Protein AF-A0A1A7RES3-F1 (afdb_monomer_lite)

Sequence (101 aa):
MSNQSNSMQDILVKVYSVKDMHDLASLAECDMQWMNTAIEHVKKELKKLLDECVVPGHQLSELMTHLDMYEYIALSRLGHYSDKAMEYGAETDANKKAESL

Foldseek 3Di:
DDDPPPPPVPPPPPDDDLVNQLVVLVVQLVVLVVQLVVLVVVLVVLVVCVVVDPPPVVVSVVVNVVSVVSNVVSVVSNVVSVVSNVVSVVVVVVVVVVVVD

pLDDT: mean 86.42, std 16.29, range [39.22, 98.38]

Structure (mmCIF, N/CA/C/O backbone):
data_AF-A0A1A7RES3-F1
#
_entry.id   AF-A0A1A7RES3-F1
#
loop_
_atom_site.group_PDB
_atom_site.id
_atom_site.type_symbol
_atom_site.label_atom_id
_atom_site.label_alt_id
_atom_site.label_comp_id
_atom_site.label_asym_id
_atom_site.label_entity_id
_atom_site.label_seq_id
_atom_site.pdbx_PDB_ins_code
_atom_site.Cartn_x
_atom_site.Cartn_y
_atom_site.Cartn_z
_atom_site.occupancy
_atom_site.B_iso_or_equiv
_atom_site.auth_seq_id
_atom_site.auth_comp_id
_atom_site.auth_asym_id
_atom_site.auth_atom_id
_atom_site.pdbx_PDB_model_num
ATOM 1 N N . MET A 1 1 ? 48.738 -36.452 -16.924 1.00 39.22 1 MET A N 1
ATOM 2 C CA . MET A 1 1 ? 48.787 -35.026 -16.545 1.00 39.22 1 MET A CA 1
ATOM 3 C C . MET A 1 1 ? 47.377 -34.485 -16.632 1.00 39.22 1 MET A C 1
ATOM 5 O O . MET A 1 1 ? 46.798 -34.506 -17.710 1.00 39.22 1 MET A O 1
ATOM 9 N N . SER A 1 2 ? 46.806 -34.126 -15.486 1.00 44.59 2 SER A N 1
ATOM 10 C CA . SER A 1 2 ? 45.466 -33.559 -15.371 1.00 44.59 2 SER A CA 1
ATOM 11 C C . SER A 1 2 ? 45.474 -32.118 -15.865 1.00 44.59 2 SER A C 1
ATOM 13 O O . SER A 1 2 ? 46.116 -31.283 -15.242 1.00 44.59 2 SER A O 1
ATOM 15 N N . ASN A 1 3 ? 44.724 -31.825 -16.922 1.00 43.72 3 ASN A N 1
ATOM 16 C CA . ASN A 1 3 ? 44.238 -30.474 -17.172 1.00 43.72 3 ASN A CA 1
ATOM 17 C C . ASN A 1 3 ? 42.730 -30.506 -16.947 1.00 43.72 3 ASN A C 1
ATOM 19 O O . ASN A 1 3 ? 41.944 -30.649 -17.879 1.00 43.72 3 ASN A O 1
ATOM 23 N N . GLN A 1 4 ? 42.339 -30.421 -15.675 1.00 50.03 4 GLN A N 1
ATOM 24 C CA . GLN A 1 4 ? 41.028 -29.892 -15.333 1.00 50.03 4 GLN A CA 1
ATOM 25 C C . GLN A 1 4 ? 41.042 -28.435 -15.795 1.00 50.03 4 GLN A C 1
ATOM 27 O O . GLN A 1 4 ? 41.567 -27.556 -15.116 1.00 50.03 4 GLN A O 1
ATOM 32 N N . SER A 1 5 ? 40.524 -28.184 -16.995 1.00 50.22 5 SER A N 1
ATOM 33 C CA . SER A 1 5 ? 39.997 -26.870 -17.317 1.00 50.22 5 SER A CA 1
ATOM 34 C C . SER A 1 5 ? 38.907 -26.623 -16.286 1.00 50.22 5 SER A C 1
ATOM 36 O O . SER A 1 5 ? 37.844 -27.240 -16.358 1.00 50.22 5 SER A O 1
ATOM 38 N N . ASN A 1 6 ? 39.208 -25.797 -15.286 1.00 48.94 6 ASN A N 1
ATOM 39 C CA . ASN A 1 6 ? 38.200 -25.202 -14.432 1.00 48.94 6 ASN A CA 1
ATOM 40 C C . ASN A 1 6 ? 37.209 -24.508 -15.364 1.00 48.94 6 ASN A C 1
ATOM 42 O O . ASN A 1 6 ? 37.429 -23.375 -15.788 1.00 48.94 6 ASN A O 1
ATOM 46 N N . SER A 1 7 ? 36.129 -25.206 -15.709 1.00 47.25 7 SER A N 1
ATOM 47 C CA . SER A 1 7 ? 34.880 -24.562 -16.036 1.00 47.25 7 SER A CA 1
ATOM 48 C C . SER A 1 7 ? 34.541 -23.781 -14.777 1.00 47.25 7 SER A C 1
ATOM 50 O O . SER A 1 7 ? 34.003 -24.332 -13.814 1.00 47.25 7 SER A O 1
ATOM 52 N N . MET A 1 8 ? 34.923 -22.505 -14.752 1.00 46.75 8 MET A N 1
ATOM 53 C CA . MET A 1 8 ? 34.118 -21.511 -14.070 1.00 46.75 8 MET A CA 1
ATOM 54 C C . MET A 1 8 ? 32.747 -21.650 -14.717 1.00 46.75 8 MET A C 1
ATOM 56 O O . MET A 1 8 ? 32.473 -21.056 -15.750 1.00 46.75 8 MET A O 1
ATOM 60 N N . GLN A 1 9 ? 31.960 -22.586 -14.185 1.00 52.81 9 GLN A N 1
ATOM 61 C CA . GLN A 1 9 ? 30.526 -22.614 -14.324 1.00 52.81 9 GLN A CA 1
ATOM 62 C C . GLN A 1 9 ? 30.141 -21.187 -13.980 1.00 52.81 9 GLN A C 1
ATOM 64 O O . GLN A 1 9 ? 30.325 -20.787 -12.828 1.00 52.81 9 GLN A O 1
ATOM 69 N N . ASP A 1 10 ? 29.801 -20.413 -15.008 1.00 53.19 10 ASP A N 1
ATOM 70 C CA . ASP A 1 10 ? 29.434 -19.017 -14.890 1.00 53.19 10 ASP A CA 1
ATOM 71 C C . ASP A 1 10 ? 28.586 -18.874 -13.635 1.00 53.19 10 ASP A C 1
ATOM 73 O O . ASP A 1 10 ? 27.469 -19.397 -13.554 1.00 53.19 10 ASP A O 1
ATOM 77 N N . ILE A 1 11 ? 29.123 -18.185 -12.630 1.00 55.75 11 ILE A N 1
ATOM 78 C CA . ILE A 1 11 ? 28.273 -17.552 -11.638 1.00 55.75 11 ILE A CA 1
ATOM 79 C C . ILE A 1 11 ? 27.580 -16.461 -12.449 1.00 55.75 11 ILE A C 1
ATOM 81 O O . ILE A 1 11 ? 28.046 -15.328 -12.514 1.00 55.75 11 ILE A O 1
ATOM 85 N N . LEU A 1 12 ? 26.524 -16.844 -13.171 1.00 61.34 12 LEU A N 1
ATOM 86 C CA . LEU A 1 12 ? 25.597 -15.944 -13.828 1.00 61.34 12 LEU A CA 1
ATOM 87 C C . LEU A 1 12 ? 24.990 -15.121 -12.699 1.00 61.34 12 LEU A C 1
ATOM 89 O O . LEU A 1 12 ? 24.007 -15.519 -12.072 1.00 61.34 12 LEU A O 1
ATOM 93 N N . VAL A 1 13 ? 25.631 -13.997 -12.379 1.0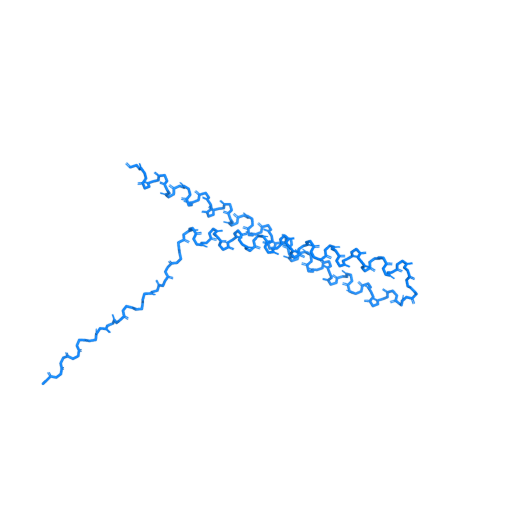0 72.12 13 VAL A N 1
ATOM 94 C CA . VAL A 1 13 ? 25.042 -12.967 -11.535 1.00 72.12 13 VAL A CA 1
ATOM 95 C C . VAL A 1 13 ? 23.795 -12.538 -12.285 1.00 72.12 13 VAL A C 1
ATOM 97 O O . VAL A 1 13 ? 23.880 -11.889 -13.325 1.00 72.12 13 VAL A O 1
ATOM 100 N N . LYS A 1 14 ? 22.631 -12.992 -11.818 1.00 76.56 14 LYS A N 1
ATOM 101 C CA . LYS A 1 14 ? 21.355 -12.628 -12.420 1.00 76.56 14 LYS A CA 1
ATOM 102 C C . LYS A 1 14 ? 21.202 -11.117 -12.270 1.00 76.56 14 LYS A C 1
ATOM 104 O O . LYS A 1 14 ? 21.019 -10.624 -11.159 1.00 76.56 14 LYS A O 1
ATOM 109 N N . VAL A 1 15 ? 21.329 -10.393 -13.378 1.00 86.38 15 VAL A N 1
ATOM 110 C CA . VAL A 1 15 ? 21.107 -8.948 -13.421 1.00 86.38 15 VAL A CA 1
ATOM 111 C C . VAL A 1 15 ? 19.615 -8.723 -13.626 1.00 86.38 15 VAL A C 1
ATOM 113 O O . VAL A 1 15 ? 19.036 -9.251 -14.574 1.00 86.38 15 VAL A O 1
ATOM 116 N N . TYR A 1 16 ? 18.989 -7.983 -12.714 1.00 90.75 16 TYR A N 1
ATOM 117 C CA . TYR A 1 16 ? 17.595 -7.573 -12.859 1.00 90.75 16 TYR A CA 1
ATOM 118 C C . TYR A 1 16 ? 17.498 -6.457 -13.896 1.00 90.75 16 TYR A C 1
ATOM 120 O O . TYR A 1 16 ? 18.273 -5.500 -13.862 1.00 90.75 16 TYR A O 1
ATOM 128 N N . SER A 1 17 ? 16.556 -6.594 -14.821 1.00 93.44 17 SER A N 1
ATOM 129 C CA . SER A 1 17 ? 16.247 -5.555 -15.796 1.00 93.44 17 SER A CA 1
ATOM 130 C C . SER A 1 17 ? 15.467 -4.408 -15.149 1.00 93.44 17 SER A C 1
ATOM 132 O O . SER A 1 17 ? 14.851 -4.562 -14.094 1.00 93.44 17 SER A O 1
ATOM 134 N N . VAL A 1 18 ? 15.435 -3.256 -15.819 1.00 94.00 18 VAL A N 1
ATOM 135 C CA . VAL A 1 18 ? 14.588 -2.114 -15.426 1.00 94.00 18 VAL A CA 1
ATOM 136 C C . VAL A 1 18 ? 13.116 -2.525 -15.344 1.00 94.00 18 VAL A C 1
ATOM 138 O O . VAL A 1 18 ? 12.403 -2.106 -14.437 1.00 94.00 18 VAL A O 1
ATOM 141 N N . LYS A 1 19 ? 12.674 -3.414 -16.241 1.00 94.44 19 LYS A N 1
ATOM 142 C CA . LYS A 1 19 ? 11.322 -3.970 -16.212 1.00 94.44 19 LYS A CA 1
ATOM 143 C C . LYS A 1 19 ? 11.075 -4.804 -14.951 1.00 94.44 19 LYS A C 1
ATOM 145 O O . LYS A 1 19 ? 10.028 -4.658 -14.334 1.00 94.44 19 LYS A O 1
ATOM 150 N N . ASP A 1 20 ? 12.036 -5.631 -14.536 1.00 95.88 20 ASP A N 1
ATOM 151 C CA . ASP A 1 20 ? 11.909 -6.399 -13.288 1.00 95.88 20 ASP A CA 1
ATOM 152 C C . ASP A 1 20 ? 11.786 -5.461 -12.075 1.00 95.88 20 ASP A C 1
ATOM 154 O O . ASP A 1 20 ? 11.009 -5.723 -11.157 1.00 95.88 20 ASP A O 1
ATOM 158 N N . MET A 1 21 ? 12.519 -4.341 -12.085 1.00 96.75 21 MET A N 1
ATOM 159 C CA . MET A 1 21 ? 12.431 -3.320 -11.036 1.00 96.75 21 MET A CA 1
ATOM 160 C C . MET A 1 21 ? 11.096 -2.568 -11.059 1.00 96.75 21 MET A C 1
ATOM 162 O O . MET A 1 21 ? 10.538 -2.300 -9.996 1.00 96.75 21 MET A O 1
ATOM 166 N N . HIS A 1 22 ? 10.558 -2.268 -12.245 1.00 97.56 22 HIS A N 1
ATOM 167 C CA . HIS A 1 22 ? 9.216 -1.707 -12.407 1.00 97.56 22 HIS A CA 1
ATOM 168 C C . HIS A 1 22 ? 8.147 -2.630 -11.818 1.00 97.56 22 HIS A C 1
ATOM 170 O O . HIS A 1 22 ? 7.304 -2.183 -11.039 1.00 97.56 22 HIS A O 1
ATOM 176 N N . ASP A 1 23 ? 8.196 -3.917 -12.166 1.00 97.69 23 ASP A N 1
ATOM 177 C CA . ASP A 1 23 ? 7.222 -4.902 -11.701 1.00 97.69 23 ASP A CA 1
ATOM 178 C C . ASP A 1 23 ? 7.310 -5.064 -10.174 1.00 97.69 23 ASP A C 1
ATOM 180 O O . ASP A 1 23 ? 6.285 -5.075 -9.491 1.00 97.69 23 ASP A O 1
ATOM 184 N N . LEU A 1 24 ? 8.527 -5.089 -9.616 1.00 97.88 24 LEU A N 1
ATOM 185 C CA . LEU A 1 24 ? 8.746 -5.117 -8.168 1.00 97.88 24 LEU A CA 1
ATOM 186 C C . LEU A 1 24 ? 8.187 -3.870 -7.468 1.00 97.88 24 LEU A C 1
ATOM 188 O O . LEU A 1 24 ? 7.506 -3.998 -6.451 1.00 97.88 24 LEU A O 1
ATOM 192 N N . ALA A 1 25 ? 8.469 -2.675 -7.993 1.00 98.06 25 ALA A N 1
ATOM 193 C CA . ALA A 1 25 ? 7.988 -1.425 -7.412 1.00 98.06 25 ALA A CA 1
ATOM 194 C C . ALA A 1 25 ? 6.457 -1.327 -7.475 1.00 98.06 25 ALA A C 1
ATOM 196 O O . ALA A 1 25 ? 5.833 -0.979 -6.479 1.00 98.06 25 ALA A O 1
ATOM 197 N N . SER A 1 26 ? 5.850 -1.722 -8.596 1.00 98.00 26 SER A N 1
ATOM 198 C CA . SER A 1 26 ? 4.390 -1.725 -8.774 1.00 98.00 26 SER A CA 1
ATOM 199 C C . SER A 1 26 ? 3.694 -2.707 -7.825 1.00 98.00 26 SER A C 1
ATOM 201 O O . SER A 1 26 ? 2.639 -2.408 -7.266 1.00 98.00 26 SER A O 1
ATOM 203 N N . LEU A 1 27 ? 4.287 -3.886 -7.605 1.00 98.38 27 LEU A N 1
ATOM 204 C CA . LEU A 1 27 ? 3.780 -4.845 -6.620 1.00 98.38 27 LEU A CA 1
ATOM 205 C C . LEU A 1 27 ? 3.877 -4.285 -5.199 1.00 98.38 27 LEU A C 1
ATOM 207 O O . LEU A 1 27 ? 2.903 -4.344 -4.454 1.00 98.38 27 LEU A O 1
ATOM 211 N N . ALA A 1 28 ? 5.017 -3.693 -4.844 1.00 98.25 28 ALA A N 1
ATOM 212 C CA . ALA A 1 28 ? 5.205 -3.092 -3.530 1.00 98.25 28 ALA A CA 1
ATOM 213 C C . ALA A 1 28 ? 4.257 -1.901 -3.292 1.00 98.25 28 ALA A C 1
ATOM 215 O O . ALA A 1 28 ? 3.746 -1.737 -2.186 1.00 98.25 28 ALA A O 1
ATOM 216 N N . GLU A 1 29 ? 3.975 -1.097 -4.321 1.00 98.38 29 GLU A N 1
ATOM 217 C CA . GLU A 1 29 ? 2.956 -0.046 -4.282 1.00 98.38 29 GLU A CA 1
ATOM 218 C C . GLU A 1 29 ? 1.574 -0.635 -3.962 1.00 98.38 29 GLU A C 1
ATOM 220 O O . GLU A 1 29 ? 0.927 -0.214 -3.000 1.00 98.38 29 GLU A O 1
ATOM 225 N N . CYS A 1 30 ? 1.148 -1.651 -4.720 1.00 98.12 30 CYS A N 1
ATOM 226 C CA . CYS A 1 30 ? -0.123 -2.345 -4.512 1.00 98.12 30 CYS A CA 1
ATOM 227 C C . CYS A 1 30 ? -0.234 -2.903 -3.083 1.00 98.12 30 CYS A C 1
ATOM 229 O O . CYS A 1 30 ? -1.233 -2.674 -2.397 1.00 98.12 30 CYS A O 1
ATOM 231 N N . ASP A 1 31 ? 0.815 -3.563 -2.587 1.00 98.38 31 ASP A N 1
ATOM 232 C CA . ASP A 1 31 ? 0.858 -4.095 -1.223 1.00 98.38 31 ASP A CA 1
ATOM 233 C C . ASP A 1 31 ? 0.674 -2.993 -0.169 1.00 98.38 31 ASP A C 1
ATOM 235 O O . ASP A 1 31 ? -0.022 -3.196 0.829 1.00 98.38 31 ASP A O 1
ATOM 239 N N . MET A 1 32 ? 1.257 -1.806 -0.375 1.00 98.19 32 MET A N 1
ATOM 240 C CA . MET A 1 32 ? 1.084 -0.686 0.555 1.00 98.19 32 MET A CA 1
ATOM 241 C C . MET A 1 32 ? -0.324 -0.080 0.493 1.00 98.19 32 MET A C 1
ATOM 243 O O . MET A 1 32 ? -0.835 0.339 1.532 1.00 98.19 32 MET A O 1
ATOM 247 N N . GLN A 1 33 ? -0.994 -0.093 -0.665 1.00 97.94 33 GLN A N 1
ATOM 248 C CA . GLN A 1 33 ? -2.412 0.288 -0.765 1.00 97.94 33 GLN A CA 1
ATOM 249 C C . GLN A 1 33 ? -3.303 -0.675 0.032 1.00 97.94 33 GLN A C 1
ATOM 251 O O . GLN A 1 33 ? -4.178 -0.239 0.789 1.00 97.94 33 GLN A O 1
ATOM 256 N N . TRP A 1 34 ? -3.051 -1.982 -0.081 1.00 98.31 34 TRP A N 1
ATOM 257 C CA . TRP A 1 34 ? -3.760 -2.999 0.699 1.00 98.31 34 TRP A CA 1
ATOM 258 C C . TRP A 1 34 ? -3.490 -2.866 2.194 1.00 98.31 34 TRP A C 1
ATOM 260 O O . TRP A 1 34 ? -4.424 -2.940 2.994 1.00 98.31 34 TRP A O 1
ATOM 270 N N . MET A 1 35 ? -2.235 -2.623 2.575 1.00 98.06 35 MET A N 1
ATOM 271 C CA . MET A 1 35 ? -1.857 -2.411 3.969 1.00 98.06 35 MET A CA 1
ATOM 272 C C . MET A 1 35 ? -2.571 -1.194 4.559 1.00 98.06 35 MET A C 1
ATOM 274 O O . MET A 1 35 ? -3.147 -1.292 5.641 1.00 98.06 35 MET A O 1
ATOM 278 N N . ASN A 1 36 ? -2.588 -0.071 3.837 1.00 97.12 36 ASN A N 1
ATOM 279 C CA . ASN A 1 36 ? -3.281 1.130 4.287 1.00 97.12 36 ASN A CA 1
ATOM 280 C C . ASN A 1 36 ? -4.788 0.869 4.467 1.00 97.12 36 ASN A C 1
ATOM 282 O O . ASN A 1 36 ? -5.337 1.098 5.541 1.00 97.12 36 ASN A O 1
ATOM 286 N N . THR A 1 37 ? -5.427 0.250 3.469 1.00 97.56 37 THR A N 1
ATOM 287 C CA . THR A 1 37 ? -6.846 -0.148 3.535 1.00 97.56 37 THR A CA 1
ATOM 288 C C . THR A 1 37 ? -7.147 -1.026 4.756 1.00 97.56 37 THR A C 1
ATOM 290 O O . THR A 1 37 ? -8.150 -0.833 5.447 1.00 97.56 37 THR A O 1
ATOM 293 N N . ALA A 1 38 ? -6.279 -1.999 5.045 1.00 98.19 38 ALA A N 1
ATOM 294 C CA . ALA A 1 38 ? -6.438 -2.883 6.193 1.00 98.19 38 ALA A CA 1
ATOM 295 C C . ALA A 1 38 ? -6.308 -2.123 7.523 1.00 98.19 38 ALA A C 1
ATOM 297 O O . ALA A 1 38 ? -7.121 -2.332 8.426 1.00 98.19 38 ALA A O 1
ATOM 298 N N . ILE A 1 39 ? -5.328 -1.223 7.640 1.00 97.94 39 ILE A N 1
ATOM 299 C CA . ILE A 1 39 ? -5.122 -0.403 8.839 1.00 97.94 39 ILE A CA 1
ATOM 300 C C . ILE A 1 39 ? -6.312 0.533 9.066 1.00 97.94 39 ILE A C 1
ATOM 302 O O . ILE A 1 39 ? -6.848 0.571 10.174 1.00 97.94 39 ILE A O 1
ATOM 306 N N . GLU A 1 40 ? -6.787 1.222 8.027 1.00 96.69 40 GLU A N 1
ATOM 307 C CA . GLU A 1 40 ? -7.973 2.083 8.098 1.00 96.69 40 GLU A CA 1
ATOM 308 C C . GLU A 1 40 ? -9.208 1.309 8.580 1.00 96.69 40 GLU A C 1
ATOM 310 O O . GLU A 1 40 ? -9.954 1.780 9.447 1.00 96.69 40 GLU A O 1
ATOM 315 N N . HIS A 1 41 ? -9.404 0.091 8.068 1.00 97.62 41 HIS A N 1
ATOM 316 C CA . HIS A 1 41 ? -10.493 -0.775 8.503 1.00 97.62 41 HIS A CA 1
ATOM 317 C C . HIS A 1 41 ? -10.370 -1.148 9.987 1.00 97.62 41 HIS A C 1
ATOM 319 O O . HIS A 1 41 ? -11.335 -0.988 10.736 1.00 97.62 41 HIS A O 1
ATOM 325 N N . VAL A 1 42 ? -9.184 -1.562 10.448 1.00 96.56 42 VAL A N 1
ATOM 326 C CA . VAL A 1 42 ? -8.949 -1.884 11.867 1.00 96.56 42 VAL A CA 1
ATOM 327 C C . VAL A 1 42 ? -9.183 -0.662 12.758 1.00 96.56 42 VAL A C 1
ATOM 329 O O . VAL A 1 42 ? -9.863 -0.776 13.778 1.00 96.56 42 VAL A O 1
ATOM 332 N N . LYS A 1 43 ? -8.700 0.525 12.367 1.00 94.94 43 LYS A N 1
ATOM 333 C CA . LYS A 1 43 ? -8.936 1.781 13.102 1.00 94.94 43 LYS A CA 1
ATOM 334 C C . LYS A 1 43 ? -10.428 2.084 13.232 1.00 94.94 43 LYS A C 1
ATOM 336 O O . LYS A 1 43 ? -10.875 2.523 14.292 1.00 94.94 43 LYS A O 1
ATOM 341 N N . LYS A 1 44 ? -11.208 1.853 12.172 1.00 93.81 44 LYS A N 1
ATOM 342 C CA . LYS A 1 44 ? -12.662 2.058 12.176 1.00 93.81 44 LYS A CA 1
ATOM 343 C C . LYS A 1 44 ? -13.370 1.110 13.141 1.00 93.81 44 LYS A C 1
ATOM 345 O O . LYS A 1 44 ? -14.187 1.573 13.934 1.00 93.81 44 LYS A O 1
ATOM 350 N N . GLU A 1 45 ? -13.059 -0.182 13.097 1.00 92.94 45 GLU A N 1
ATOM 351 C CA . GLU A 1 45 ? -13.671 -1.154 14.010 1.00 92.94 45 GLU A CA 1
ATOM 352 C C . GLU A 1 45 ? -13.247 -0.905 15.464 1.00 92.94 45 GLU A C 1
ATOM 354 O O . GLU A 1 45 ? -14.076 -0.983 16.367 1.00 92.94 45 GLU A O 1
ATOM 359 N N . LEU A 1 46 ? -12.000 -0.485 15.699 1.00 90.06 46 LEU A N 1
ATOM 360 C CA . LEU A 1 46 ? -11.532 -0.126 17.037 1.00 90.06 46 LEU A CA 1
ATOM 361 C C . LEU A 1 46 ? -12.276 1.086 17.617 1.00 90.06 46 LEU A C 1
ATOM 363 O O . LEU A 1 46 ? -12.598 1.095 18.803 1.00 90.06 46 LEU A O 1
ATOM 367 N N . LYS A 1 47 ? -12.586 2.093 16.788 1.00 88.00 47 LYS A N 1
ATOM 368 C CA . LYS A 1 47 ? -13.404 3.247 17.200 1.00 88.00 47 LYS A CA 1
ATOM 369 C C . LYS A 1 47 ? -14.821 2.831 17.589 1.00 88.00 47 LYS A C 1
ATOM 371 O O . LYS A 1 47 ? -15.293 3.254 18.634 1.00 88.00 47 LYS A O 1
ATOM 376 N N . LYS A 1 48 ? -15.463 1.953 16.813 1.00 88.25 48 LYS A N 1
ATOM 377 C CA . LYS A 1 48 ? -16.793 1.428 17.170 1.00 88.25 48 LYS A CA 1
ATOM 378 C C . LYS A 1 48 ? -16.776 0.697 18.511 1.00 88.25 48 LYS A C 1
ATOM 380 O O . LYS A 1 48 ? -17.646 0.922 19.340 1.00 88.25 48 LYS A O 1
ATOM 385 N N . LEU A 1 49 ? -15.755 -0.129 18.752 1.00 85.00 49 LEU A N 1
ATOM 386 C CA . LEU A 1 49 ? -15.600 -0.820 20.034 1.00 85.00 49 LEU A CA 1
ATOM 387 C C . LEU A 1 49 ? -15.408 0.154 21.203 1.00 85.00 49 LEU A C 1
ATOM 389 O O . LEU A 1 49 ? -15.883 -0.129 22.299 1.00 85.00 49 LEU A O 1
ATOM 393 N N . LEU A 1 50 ? -14.737 1.289 20.981 1.00 79.56 50 LEU A N 1
ATOM 394 C CA . LEU A 1 50 ? -14.585 2.338 21.992 1.00 79.56 50 LEU A CA 1
ATOM 395 C C . LEU A 1 50 ? -15.925 3.006 22.329 1.00 79.56 50 LEU A C 1
ATOM 397 O O . LEU A 1 50 ? -16.177 3.305 23.492 1.00 79.56 50 LEU A O 1
ATOM 401 N N . ASP A 1 51 ? -16.775 3.211 21.323 1.00 80.75 51 ASP A N 1
ATOM 402 C CA . ASP A 1 51 ? -18.103 3.801 21.503 1.00 80.75 51 ASP A CA 1
ATOM 403 C C . ASP A 1 51 ? -19.083 2.822 22.185 1.00 80.75 51 ASP A C 1
ATOM 405 O O . ASP A 1 51 ? -19.979 3.246 22.915 1.00 80.75 51 ASP A O 1
ATOM 409 N N . GLU A 1 52 ? -18.913 1.510 21.973 1.00 83.12 52 GLU A N 1
ATOM 410 C CA . GLU A 1 52 ? -19.820 0.461 22.468 1.00 83.12 52 GLU A CA 1
ATOM 411 C C . GLU A 1 52 ? -19.405 -0.162 23.816 1.00 83.12 52 GLU A C 1
ATOM 413 O O . GLU A 1 52 ? -20.264 -0.649 24.556 1.00 83.12 52 GLU A O 1
ATOM 418 N N . CYS A 1 53 ? -18.114 -0.172 24.167 1.00 67.75 53 CYS A N 1
ATOM 419 C CA . CYS A 1 53 ? -17.612 -0.857 25.362 1.00 67.75 53 CYS A CA 1
ATOM 420 C C . CYS A 1 53 ? -17.095 0.102 26.451 1.00 67.75 53 CYS A C 1
ATOM 422 O O . CYS A 1 53 ? -16.366 1.052 26.186 1.00 67.75 53 CYS A O 1
ATOM 424 N N . VAL A 1 54 ? -17.335 -0.243 27.724 1.00 67.31 54 VAL A N 1
ATOM 425 C CA . VAL A 1 54 ? -16.724 0.409 28.907 1.00 67.31 54 VAL A CA 1
ATOM 426 C C . VAL A 1 54 ? -15.297 -0.129 29.139 1.00 67.31 54 VAL A C 1
ATOM 428 O O . VAL A 1 54 ? -14.956 -0.594 30.226 1.00 67.31 54 VAL A O 1
ATOM 431 N N . VAL A 1 55 ? -14.460 -0.170 28.099 1.00 66.44 55 VAL A N 1
ATOM 432 C CA . VAL A 1 55 ? -13.047 -0.574 28.248 1.00 66.44 55 VAL A CA 1
ATOM 433 C C . VAL A 1 55 ? -12.261 0.602 28.835 1.00 66.44 55 VAL A C 1
ATOM 435 O O . VAL A 1 55 ? -12.534 1.750 28.475 1.00 66.44 55 VAL A O 1
ATOM 438 N N . PRO A 1 56 ? -11.256 0.374 29.702 1.00 64.62 56 PRO A N 1
ATOM 439 C CA . PRO A 1 56 ? -10.333 1.431 30.097 1.00 64.62 56 PRO A CA 1
ATOM 440 C C . PRO A 1 56 ? -9.658 2.037 28.856 1.00 64.62 56 PRO A C 1
ATOM 442 O O . PRO A 1 56 ? -8.831 1.393 28.210 1.00 64.62 56 PRO A O 1
ATOM 445 N N . GLY A 1 57 ? -10.003 3.286 28.523 1.00 67.75 57 GLY A N 1
ATOM 446 C CA . GLY A 1 57 ? -9.615 3.936 27.262 1.00 67.75 57 GLY A CA 1
ATOM 447 C C . GLY A 1 57 ? -8.104 4.042 27.006 1.00 67.75 57 GLY A C 1
ATOM 448 O O . GLY A 1 57 ? -7.689 4.228 25.866 1.00 67.75 57 GLY A O 1
ATOM 449 N N . HIS A 1 58 ? -7.270 3.862 28.034 1.00 75.12 58 HIS A N 1
ATOM 450 C CA . HIS A 1 58 ? -5.811 3.889 27.930 1.00 75.12 58 HIS A CA 1
ATOM 451 C C . HIS A 1 58 ? -5.243 2.792 27.008 1.00 75.12 58 HIS A C 1
ATOM 453 O O . HIS A 1 58 ? -4.504 3.117 26.082 1.00 75.12 58 HIS A O 1
ATOM 459 N N . GLN A 1 59 ? -5.625 1.524 27.188 1.00 74.62 59 GLN A N 1
ATOM 460 C CA . GLN A 1 59 ? -5.072 0.416 26.386 1.00 74.62 59 GLN A CA 1
ATOM 461 C C . GLN A 1 59 ? -5.463 0.528 24.904 1.00 74.62 59 GLN A C 1
ATOM 463 O O . GLN A 1 59 ? -4.667 0.239 24.013 1.00 74.62 59 GLN A O 1
ATOM 468 N N . LEU A 1 60 ? -6.679 1.011 24.629 1.00 79.12 60 LEU A N 1
ATOM 469 C CA . LEU A 1 60 ? -7.137 1.259 23.262 1.00 79.12 60 LEU A CA 1
ATOM 470 C C . LEU A 1 60 ? -6.451 2.475 22.626 1.00 79.12 60 LEU A C 1
ATOM 472 O O . LEU A 1 60 ? -6.172 2.455 21.429 1.00 79.12 60 LEU A O 1
ATOM 476 N N . SER A 1 61 ? -6.156 3.518 23.409 1.00 82.88 61 SER A N 1
ATOM 477 C CA . SER A 1 61 ? -5.444 4.703 22.914 1.00 82.88 61 SER A CA 1
ATOM 478 C C . SER A 1 61 ? -4.014 4.385 22.465 1.00 82.88 61 SER A C 1
ATOM 480 O O . SER A 1 61 ? -3.566 4.879 21.428 1.00 82.88 61 SER A O 1
ATOM 482 N N . GLU A 1 62 ? -3.321 3.497 23.184 1.00 89.19 62 GLU A N 1
ATOM 483 C CA . GLU A 1 62 ? -2.008 3.004 22.769 1.00 89.19 62 GLU A CA 1
ATOM 484 C C . GLU A 1 62 ? -2.110 2.214 21.466 1.00 89.19 62 GLU A C 1
ATOM 486 O O . GLU A 1 62 ? -1.323 2.447 20.550 1.00 89.19 62 GLU A O 1
ATOM 491 N N . LEU A 1 63 ? -3.105 1.331 21.336 1.00 91.19 63 LEU A N 1
ATOM 492 C CA . LEU A 1 63 ? -3.313 0.573 20.103 1.00 91.19 63 LEU A CA 1
ATOM 493 C C . LEU A 1 63 ? -3.614 1.490 18.906 1.00 91.19 63 LEU A C 1
ATOM 495 O O . LEU A 1 63 ? -3.043 1.292 17.837 1.00 91.19 63 LEU A O 1
ATOM 499 N N . MET A 1 64 ? -4.446 2.522 19.088 1.00 91.56 64 MET A N 1
ATOM 500 C CA . MET A 1 64 ? -4.711 3.522 18.047 1.00 91.56 64 MET A CA 1
ATOM 501 C C . MET A 1 64 ? -3.425 4.234 17.613 1.00 91.56 64 MET A C 1
ATOM 503 O O . MET A 1 64 ? -3.165 4.356 16.422 1.00 91.56 64 MET A O 1
ATOM 507 N N . THR A 1 65 ? -2.582 4.616 18.575 1.00 93.94 65 THR A N 1
ATOM 508 C CA . THR A 1 65 ? -1.290 5.261 18.295 1.00 93.94 65 THR A CA 1
ATOM 509 C C . THR A 1 65 ? -0.378 4.355 17.460 1.00 93.94 65 THR A C 1
ATOM 511 O O . THR A 1 65 ? 0.236 4.813 16.500 1.00 93.94 65 THR A O 1
ATOM 514 N N . HIS A 1 66 ? -0.315 3.054 17.765 1.00 95.56 66 HIS A N 1
ATOM 515 C CA . HIS A 1 66 ? 0.464 2.108 16.957 1.00 95.56 66 HIS A CA 1
ATOM 516 C C . HIS A 1 66 ? -0.107 1.957 15.542 1.00 95.56 66 HIS A C 1
ATOM 518 O O . HIS A 1 66 ? 0.657 1.892 14.580 1.00 95.56 66 HIS A O 1
ATOM 524 N N . LEU A 1 67 ? -1.436 1.933 15.397 1.00 96.50 67 LEU A N 1
ATOM 525 C CA . LEU A 1 67 ? -2.083 1.901 14.084 1.00 96.50 67 LEU A CA 1
ATOM 526 C C . LEU A 1 67 ? -1.759 3.158 13.265 1.00 96.50 67 LEU A C 1
ATOM 528 O O . LEU A 1 67 ? -1.425 3.023 12.092 1.00 96.50 67 LEU A O 1
ATOM 532 N N . ASP A 1 68 ? -1.775 4.347 13.874 1.00 96.56 68 ASP A N 1
ATOM 533 C CA . ASP A 1 68 ? -1.373 5.600 13.216 1.00 96.56 68 ASP A CA 1
ATOM 534 C C . ASP A 1 68 ? 0.099 5.558 12.763 1.00 96.56 68 ASP A C 1
ATOM 536 O O . ASP A 1 68 ? 0.437 5.984 11.658 1.00 96.56 68 ASP A O 1
ATOM 540 N N . MET A 1 69 ? 0.991 4.985 13.579 1.00 97.62 69 MET 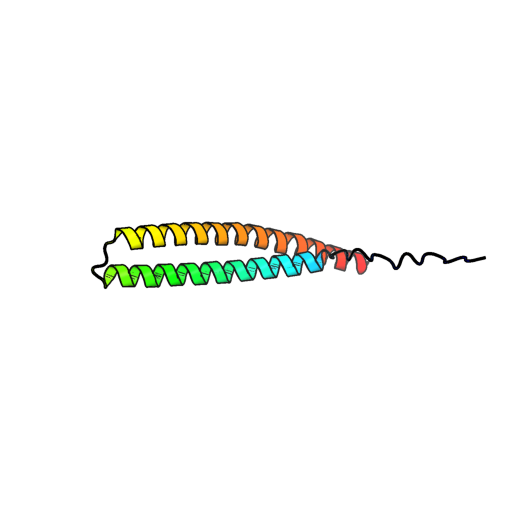A N 1
ATOM 541 C CA . MET A 1 69 ? 2.394 4.798 13.197 1.00 97.62 69 MET A CA 1
ATOM 542 C C . MET A 1 69 ? 2.553 3.843 12.008 1.00 97.62 69 MET A C 1
ATOM 544 O O . MET A 1 69 ? 3.344 4.115 11.101 1.00 97.62 69 MET A O 1
ATOM 548 N N . TYR A 1 70 ? 1.823 2.724 11.990 1.00 97.69 70 TYR A N 1
ATOM 549 C CA . TYR A 1 70 ? 1.870 1.785 10.868 1.00 97.69 70 TYR A CA 1
ATOM 550 C C . TYR A 1 70 ? 1.268 2.375 9.593 1.00 97.69 70 TYR A C 1
ATOM 552 O O . TYR A 1 70 ? 1.829 2.172 8.518 1.00 97.69 70 TYR A O 1
ATOM 560 N N . GLU A 1 71 ? 0.182 3.137 9.711 1.00 97.69 71 GLU A N 1
ATOM 561 C CA . GLU A 1 71 ? -0.433 3.866 8.599 1.00 97.69 71 GLU A CA 1
ATOM 562 C C . GLU A 1 71 ? 0.568 4.849 7.983 1.00 97.69 71 GLU A C 1
ATOM 564 O O . GLU A 1 71 ? 0.781 4.839 6.772 1.00 97.69 71 GLU A O 1
ATOM 569 N N . TYR A 1 72 ? 1.275 5.623 8.814 1.00 97.69 72 TYR A N 1
ATOM 570 C CA . TYR A 1 72 ? 2.330 6.526 8.356 1.00 97.69 72 TYR A CA 1
ATOM 571 C C . TYR A 1 72 ? 3.434 5.792 7.578 1.00 97.69 72 TYR A C 1
ATOM 573 O O . TYR A 1 72 ? 3.850 6.243 6.509 1.00 97.69 72 TYR A O 1
ATOM 581 N N . ILE A 1 73 ? 3.902 4.644 8.081 1.00 97.50 73 ILE A N 1
ATOM 582 C CA . ILE A 1 73 ? 4.924 3.839 7.395 1.00 97.50 73 ILE A CA 1
ATOM 583 C C . ILE A 1 73 ? 4.390 3.307 6.060 1.00 97.50 73 ILE A C 1
ATOM 585 O O . ILE A 1 73 ? 5.110 3.358 5.061 1.00 97.50 73 ILE A O 1
ATOM 589 N N . ALA A 1 74 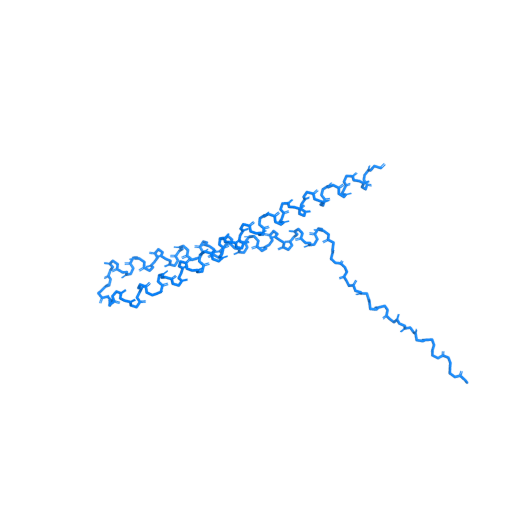? 3.150 2.811 6.030 1.00 97.88 74 ALA A N 1
ATOM 590 C CA . ALA A 1 74 ? 2.516 2.310 4.815 1.00 97.88 74 ALA A CA 1
ATOM 591 C C . ALA A 1 74 ? 2.376 3.419 3.765 1.00 97.88 74 ALA A C 1
ATOM 593 O O . ALA A 1 74 ? 2.780 3.220 2.625 1.00 97.88 74 ALA A O 1
ATOM 594 N N . LEU A 1 75 ? 1.910 4.609 4.155 1.00 97.62 75 LEU A N 1
ATOM 595 C CA . LEU A 1 75 ? 1.789 5.775 3.276 1.00 97.62 75 LEU A CA 1
ATOM 596 C C . LEU A 1 75 ? 3.145 6.269 2.760 1.00 97.62 75 LEU A C 1
ATOM 598 O O . LEU A 1 75 ? 3.290 6.565 1.575 1.00 97.62 75 LEU A O 1
ATOM 602 N N . SER A 1 76 ? 4.157 6.331 3.628 1.00 97.88 76 SER A N 1
ATOM 603 C CA . SER A 1 76 ? 5.509 6.731 3.227 1.00 97.88 76 SER A CA 1
ATOM 604 C C . SER A 1 76 ? 6.105 5.757 2.207 1.00 97.88 76 SER A C 1
ATOM 606 O O . SER A 1 76 ? 6.679 6.183 1.204 1.00 97.88 76 SER A O 1
ATOM 608 N N . ARG A 1 77 ? 5.939 4.448 2.433 1.00 97.81 77 ARG A N 1
ATOM 609 C CA . ARG A 1 77 ? 6.391 3.410 1.498 1.00 97.81 77 ARG A CA 1
ATOM 610 C C . ARG A 1 77 ? 5.576 3.398 0.215 1.00 97.81 77 ARG A C 1
ATOM 612 O O . ARG A 1 77 ? 6.163 3.203 -0.841 1.00 97.81 77 ARG A O 1
ATOM 619 N N . LEU A 1 78 ? 4.268 3.638 0.301 1.00 98.31 78 LEU A N 1
ATOM 620 C CA . LEU A 1 78 ? 3.398 3.763 -0.860 1.00 98.31 78 LEU A CA 1
ATOM 621 C C . LEU A 1 78 ? 3.937 4.839 -1.800 1.00 98.31 78 LEU A C 1
ATOM 623 O O . LEU A 1 78 ? 4.253 4.521 -2.936 1.00 98.31 78 LEU A O 1
ATOM 627 N N . GLY A 1 79 ? 4.153 6.059 -1.296 1.00 97.56 79 GLY A N 1
ATOM 628 C CA . GLY A 1 79 ? 4.704 7.150 -2.103 1.00 97.56 79 GLY A CA 1
ATOM 629 C C . GLY A 1 79 ? 6.059 6.801 -2.722 1.00 97.56 79 GLY A C 1
ATOM 630 O O . GLY A 1 79 ? 6.259 6.992 -3.917 1.00 97.56 79 GLY A O 1
ATOM 631 N N . HIS A 1 80 ? 6.964 6.201 -1.942 1.00 98.12 80 HIS A N 1
ATOM 632 C CA . HIS A 1 80 ? 8.261 5.760 -2.458 1.00 98.12 80 HIS A CA 1
ATOM 633 C C . HIS A 1 80 ? 8.135 4.764 -3.621 1.00 98.12 80 HIS A C 1
ATOM 635 O O . HIS A 1 80 ? 8.832 4.898 -4.628 1.00 98.12 80 HIS A O 1
ATOM 641 N N . TYR A 1 81 ? 7.270 3.757 -3.488 1.00 98.31 81 TYR A N 1
ATOM 642 C CA . TYR A 1 81 ? 7.097 2.738 -4.518 1.00 98.31 81 TYR A CA 1
ATOM 643 C C . TYR A 1 81 ? 6.287 3.237 -5.716 1.00 98.31 81 TYR A C 1
ATOM 645 O O . TYR A 1 81 ? 6.626 2.853 -6.831 1.00 98.31 81 TYR A O 1
ATOM 653 N N . SER A 1 82 ? 5.327 4.149 -5.528 1.00 98.19 82 SER A N 1
ATOM 654 C CA . SER A 1 82 ? 4.661 4.867 -6.624 1.00 98.19 82 SER A CA 1
ATOM 655 C C . SER A 1 82 ? 5.672 5.651 -7.467 1.00 98.19 82 SER A C 1
ATOM 657 O O . SER A 1 82 ? 5.688 5.532 -8.693 1.00 98.19 82 SER A O 1
ATOM 659 N N . ASP A 1 83 ? 6.570 6.401 -6.818 1.00 98.38 83 ASP A N 1
ATOM 660 C CA . ASP A 1 83 ? 7.615 7.164 -7.507 1.00 98.38 83 ASP A CA 1
ATOM 661 C C . ASP A 1 83 ? 8.563 6.234 -8.278 1.00 98.38 83 ASP A C 1
ATOM 663 O O . ASP A 1 83 ? 8.887 6.491 -9.439 1.00 98.38 83 ASP A O 1
ATOM 667 N N . LYS A 1 84 ? 8.974 5.114 -7.665 1.00 98.19 84 LYS A N 1
ATOM 668 C CA . LYS A 1 84 ? 9.846 4.123 -8.310 1.00 98.19 84 LYS A CA 1
ATOM 669 C C . LYS A 1 84 ? 9.179 3.376 -9.457 1.00 98.19 84 LYS A C 1
ATOM 671 O O . LYS A 1 84 ? 9.823 3.175 -10.485 1.00 98.19 84 LYS A O 1
ATOM 676 N N . ALA A 1 85 ? 7.914 2.992 -9.319 1.00 97.38 85 ALA A N 1
ATOM 677 C CA . ALA A 1 85 ? 7.156 2.379 -10.402 1.00 97.38 85 ALA A CA 1
ATOM 678 C C . ALA A 1 85 ? 7.062 3.344 -11.591 1.00 97.38 85 ALA A C 1
ATOM 680 O O . ALA A 1 85 ? 7.377 2.975 -12.718 1.00 97.38 85 ALA A O 1
ATOM 681 N N . MET A 1 86 ? 6.753 4.616 -11.345 1.00 97.56 86 MET A N 1
ATOM 682 C CA . MET A 1 86 ? 6.717 5.631 -12.397 1.00 97.56 86 MET A CA 1
ATOM 683 C C . MET A 1 86 ? 8.085 5.835 -13.076 1.00 97.56 86 MET A C 1
ATOM 685 O O . MET A 1 86 ? 8.154 5.861 -14.306 1.00 97.56 86 MET A O 1
ATOM 689 N N . GLU A 1 87 ? 9.170 5.939 -12.300 1.00 98.00 87 GLU A N 1
ATOM 690 C CA . GLU A 1 87 ? 10.543 6.094 -12.806 1.00 98.00 87 GLU A CA 1
ATOM 691 C C . GLU A 1 87 ? 10.944 4.922 -13.719 1.00 98.00 87 GLU A C 1
ATOM 693 O O . GLU A 1 87 ? 11.287 5.123 -14.887 1.00 98.00 87 GLU A O 1
ATOM 698 N N . TYR A 1 88 ? 10.831 3.687 -13.222 1.00 97.44 88 TYR A N 1
ATOM 699 C CA . TYR A 1 88 ? 11.210 2.494 -13.981 1.00 97.44 88 TYR A CA 1
ATOM 700 C C . TYR A 1 88 ? 10.274 2.216 -15.159 1.00 97.44 88 TYR A C 1
ATOM 702 O O . TYR A 1 88 ? 10.700 1.649 -16.168 1.00 97.44 88 TYR A O 1
ATOM 710 N N . GLY A 1 89 ? 9.007 2.623 -15.069 1.00 96.44 89 GLY A N 1
ATOM 711 C CA . GLY A 1 89 ? 8.045 2.511 -16.163 1.00 96.44 89 GLY A CA 1
ATOM 712 C C . GLY A 1 89 ? 8.433 3.410 -17.333 1.00 96.44 89 GLY A C 1
ATOM 713 O O . GLY A 1 89 ? 8.508 2.950 -18.474 1.00 96.44 89 GLY A O 1
ATOM 714 N N . ALA A 1 90 ? 8.782 4.666 -17.039 1.00 96.44 90 ALA A N 1
ATOM 715 C CA . ALA A 1 90 ? 9.260 5.611 -18.041 1.00 96.44 90 ALA A CA 1
ATOM 716 C C . ALA A 1 90 ? 10.558 5.132 -18.714 1.00 96.44 90 ALA A C 1
ATOM 718 O O . ALA A 1 90 ? 10.677 5.194 -19.940 1.00 96.44 90 ALA A O 1
ATOM 719 N N . GLU A 1 91 ? 11.509 4.611 -17.935 1.00 95.31 91 GLU A N 1
ATOM 720 C CA . GLU A 1 91 ? 12.760 4.059 -18.466 1.00 95.31 91 GLU A CA 1
ATOM 721 C C . GLU A 1 91 ? 12.513 2.802 -19.319 1.00 95.31 91 GLU A C 1
ATOM 723 O O . GLU A 1 91 ? 13.058 2.670 -20.417 1.00 95.31 91 GLU A O 1
ATOM 728 N N . THR A 1 92 ? 11.622 1.911 -18.877 1.00 92.38 92 THR A N 1
ATOM 729 C CA . THR A 1 92 ? 11.222 0.723 -19.643 1.00 92.38 92 THR A CA 1
ATOM 730 C C . THR A 1 92 ? 10.642 1.105 -21.008 1.00 92.38 92 THR A C 1
ATOM 732 O O . THR A 1 92 ? 10.979 0.488 -22.021 1.00 92.38 92 THR A O 1
ATOM 735 N N . ASP A 1 93 ? 9.793 2.129 -21.070 1.00 92.56 93 ASP A N 1
ATOM 736 C CA . ASP A 1 93 ? 9.197 2.586 -22.327 1.00 92.56 93 ASP A CA 1
ATOM 737 C C . ASP A 1 93 ? 10.191 3.319 -23.234 1.00 92.56 93 ASP A C 1
ATOM 739 O O . ASP A 1 93 ? 10.103 3.204 -24.460 1.00 92.5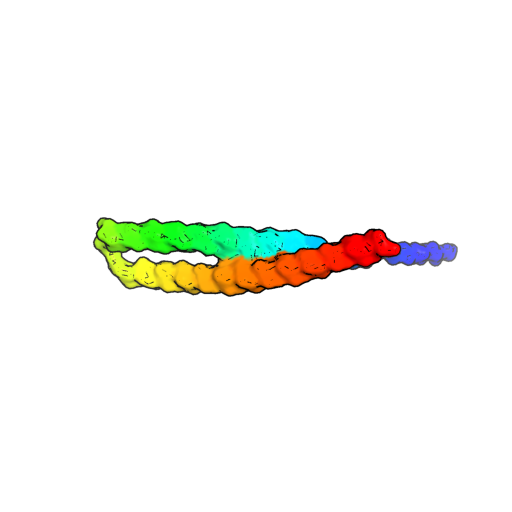6 93 ASP A O 1
ATOM 743 N N . ALA A 1 94 ? 11.158 4.038 -22.660 1.00 92.88 94 ALA A N 1
ATOM 744 C CA . ALA A 1 94 ? 12.260 4.620 -23.419 1.00 92.88 94 ALA A CA 1
ATOM 745 C C . ALA A 1 94 ? 13.122 3.530 -24.077 1.00 92.88 94 ALA A C 1
ATOM 747 O O . ALA A 1 94 ? 13.408 3.622 -25.273 1.00 92.88 94 ALA A O 1
ATOM 748 N N . ASN A 1 95 ? 13.452 2.467 -23.338 1.00 91.31 95 ASN A N 1
ATOM 749 C CA . ASN A 1 95 ? 14.237 1.342 -23.850 1.00 91.31 95 ASN A CA 1
ATOM 750 C C . ASN A 1 95 ? 13.518 0.625 -25.002 1.00 91.31 95 ASN A C 1
ATOM 752 O O . ASN A 1 95 ? 14.110 0.432 -26.062 1.00 91.31 95 ASN A O 1
ATOM 756 N N . LYS A 1 96 ? 12.214 0.344 -24.863 1.00 89.31 96 LYS A N 1
ATOM 757 C CA . LYS A 1 96 ? 11.407 -0.239 -25.954 1.00 89.31 96 LYS A CA 1
ATOM 758 C C . LYS A 1 96 ? 11.423 0.619 -27.223 1.00 89.31 96 LYS A C 1
ATOM 760 O O . LYS A 1 96 ? 11.472 0.086 -28.326 1.00 89.31 96 LYS A O 1
ATOM 765 N N . LYS A 1 97 ? 11.352 1.950 -27.083 1.00 89.06 97 LYS A N 1
ATOM 766 C CA . LYS A 1 97 ? 11.404 2.873 -28.230 1.00 89.06 97 LYS A CA 1
ATOM 767 C C . LYS A 1 97 ? 12.775 2.858 -28.899 1.00 89.06 97 LYS A C 1
ATOM 769 O O . LYS A 1 97 ? 12.833 2.839 -30.124 1.00 89.06 97 LYS A O 1
ATOM 774 N N . ALA A 1 98 ? 13.854 2.844 -28.119 1.00 85.44 98 ALA A N 1
ATOM 775 C CA . ALA A 1 98 ? 15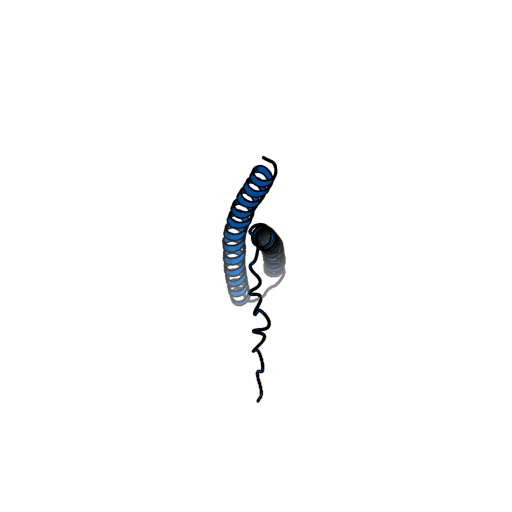.216 2.787 -28.642 1.00 85.44 98 ALA A CA 1
ATOM 776 C C . ALA A 1 98 ? 15.496 1.485 -29.412 1.00 85.44 98 ALA A C 1
ATOM 778 O O . ALA A 1 98 ? 16.154 1.528 -30.441 1.00 85.44 98 ALA A O 1
ATOM 779 N N . GLU A 1 99 ? 14.949 0.354 -28.961 1.00 84.12 99 GLU A N 1
ATOM 780 C CA . GLU A 1 99 ? 15.057 -0.940 -29.655 1.00 84.12 99 GLU A CA 1
ATOM 781 C C . GLU A 1 99 ? 14.261 -1.004 -30.972 1.00 84.12 99 GLU A C 1
ATOM 783 O O . GLU A 1 99 ? 14.501 -1.881 -31.799 1.00 84.12 99 GLU A O 1
ATOM 788 N N . SER A 1 100 ? 13.297 -0.098 -31.164 1.00 78.56 100 SER A N 1
ATOM 789 C CA . SER A 1 100 ? 12.433 -0.053 -32.352 1.00 78.56 100 SER A CA 1
ATOM 790 C C . SER A 1 100 ? 12.927 0.869 -33.479 1.00 78.56 100 SER A C 1
ATOM 792 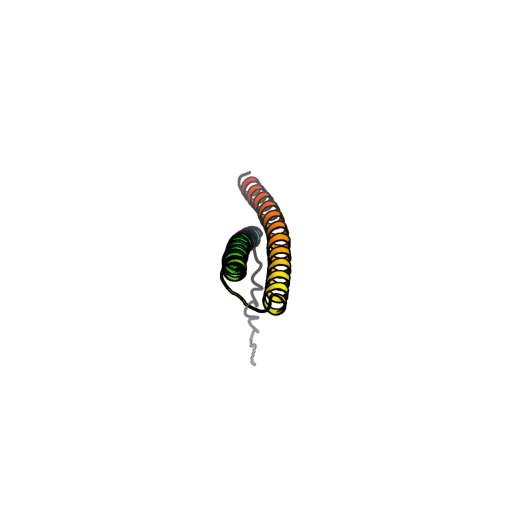O O . SER A 1 100 ? 12.264 0.948 -34.516 1.00 78.56 100 SER A O 1
ATOM 794 N N . LEU A 1 101 ? 14.050 1.570 -33.274 1.00 62.72 101 LEU A N 1
ATOM 795 C CA . LEU A 1 101 ? 14.696 2.496 -34.219 1.00 62.72 101 LEU A CA 1
ATOM 796 C C . LEU A 1 101 ? 15.907 1.846 -34.899 1.00 62.72 101 LEU A C 1
ATOM 798 O O . LEU A 1 101 ? 16.106 2.139 -36.100 1.00 62.72 101 LEU A O 1
#

Radius of gyration: 24.11 Å; chains: 1; bounding box: 69×42×64 Å

Organism: NCBI:txid1443941

Secondary structure (DSSP, 8-state):
--------------PPPHHHHHHHHHHHHHHHHHHHHHHHHHHHHHHHHHHH----HHHHHHHHHHHHHHHHHHHHHHHHHHHHHHHHHHHHHHHHHHHT-